Protein AF-A0A538JNE2-F1 (afdb_monomer)

pLDDT: mean 84.55, std 14.41, range [39.91, 97.81]

Structure (mmCIF, N/CA/C/O backbone):
data_AF-A0A538JNE2-F1
#
_entry.id   AF-A0A538JNE2-F1
#
loop_
_atom_site.group_PDB
_atom_site.id
_atom_site.type_symbol
_atom_site.label_atom_id
_atom_site.label_alt_id
_atom_site.label_comp_id
_atom_site.label_asym_id
_atom_site.label_entity_id
_atom_site.label_seq_id
_atom_site.pdbx_PDB_ins_code
_atom_site.Cartn_x
_atom_site.Cartn_y
_atom_site.Cartn_z
_atom_site.occupancy
_atom_site.B_iso_or_equiv
_atom_site.auth_seq_id
_atom_site.auth_comp_id
_atom_site.auth_asym_id
_atom_site.auth_atom_id
_atom_site.pdbx_PDB_model_num
ATOM 1 N N . MET A 1 1 ? 8.323 3.736 17.956 1.00 85.12 1 MET A N 1
ATOM 2 C CA . MET A 1 1 ? 8.508 5.057 17.308 1.00 85.12 1 MET A CA 1
ATOM 3 C C . MET A 1 1 ? 9.921 5.293 16.767 1.00 85.12 1 MET A C 1
ATOM 5 O O . MET A 1 1 ? 10.034 5.489 15.568 1.00 85.12 1 MET A O 1
ATOM 9 N N . ARG A 1 2 ? 10.999 5.235 17.573 1.00 92.06 2 ARG A N 1
ATOM 10 C CA . ARG A 1 2 ? 12.376 5.551 17.105 1.00 92.06 2 ARG A CA 1
ATOM 11 C C . ARG A 1 2 ? 12.834 4.727 15.890 1.00 92.06 2 ARG A C 1
ATOM 13 O O . ARG A 1 2 ? 13.371 5.294 14.950 1.00 92.06 2 ARG A O 1
ATOM 20 N N . TRP A 1 3 ? 12.561 3.421 15.880 1.00 93.81 3 TRP A N 1
ATOM 21 C CA . TRP A 1 3 ? 12.872 2.546 14.740 1.00 93.81 3 TRP A CA 1
ATOM 22 C C . TRP 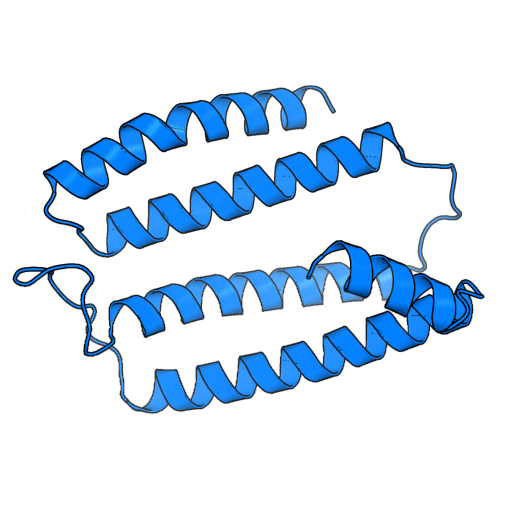A 1 3 ? 12.093 2.893 13.472 1.00 93.81 3 TRP A C 1
ATOM 24 O O . TRP A 1 3 ? 12.665 2.889 12.392 1.00 93.81 3 TRP A O 1
ATOM 34 N N . LEU A 1 4 ? 10.809 3.238 13.608 1.00 93.19 4 LEU A N 1
ATOM 35 C CA . LEU A 1 4 ? 9.969 3.648 12.484 1.00 93.19 4 LEU A CA 1
ATOM 36 C C . LEU A 1 4 ? 10.473 4.967 11.887 1.00 93.19 4 LEU A C 1
ATOM 38 O O . LEU A 1 4 ? 10.614 5.068 10.679 1.00 93.19 4 LEU A O 1
ATOM 42 N N . ALA A 1 5 ? 10.831 5.935 12.737 1.00 94.25 5 ALA A N 1
ATOM 43 C CA . ALA A 1 5 ? 11.393 7.216 12.311 1.00 94.25 5 ALA A CA 1
ATOM 44 C C . ALA A 1 5 ? 12.703 7.038 11.536 1.00 94.25 5 ALA A C 1
ATOM 46 O O . ALA A 1 5 ? 12.853 7.565 10.435 1.00 94.25 5 ALA A O 1
ATOM 47 N N . TRP A 1 6 ? 13.627 6.247 12.089 1.00 97.19 6 TRP A N 1
ATOM 48 C CA . TRP A 1 6 ? 14.882 5.920 11.419 1.00 97.19 6 TRP A CA 1
ATOM 49 C C . TRP A 1 6 ? 14.659 5.157 10.115 1.00 97.19 6 TRP A C 1
ATOM 51 O O . TRP A 1 6 ? 15.282 5.491 9.113 1.00 97.19 6 TRP A O 1
ATOM 61 N N . GLY A 1 7 ? 13.743 4.187 10.102 1.00 96.00 7 GLY A N 1
ATOM 62 C CA . GLY A 1 7 ? 13.378 3.443 8.899 1.00 96.00 7 GLY A CA 1
ATOM 63 C C . GLY A 1 7 ? 12.835 4.350 7.794 1.00 96.00 7 GLY A C 1
ATOM 64 O O . GLY A 1 7 ? 13.312 4.278 6.665 1.00 96.00 7 GLY A O 1
ATOM 65 N N . THR A 1 8 ? 11.904 5.252 8.119 1.00 96.62 8 THR A N 1
ATOM 66 C CA . THR A 1 8 ? 11.356 6.230 7.165 1.00 96.62 8 THR A CA 1
ATOM 67 C C . THR A 1 8 ? 12.440 7.174 6.646 1.00 96.62 8 THR A C 1
ATOM 69 O O . THR A 1 8 ? 12.506 7.420 5.442 1.00 96.62 8 THR A O 1
ATOM 72 N N . PHE A 1 9 ? 13.325 7.666 7.519 1.00 97.12 9 PHE A N 1
ATOM 73 C CA . PHE A 1 9 ? 14.427 8.551 7.132 1.00 97.12 9 PHE A CA 1
ATOM 74 C C . PHE A 1 9 ? 15.410 7.858 6.181 1.00 97.12 9 PHE A C 1
ATOM 76 O O . PHE A 1 9 ? 15.660 8.347 5.080 1.00 97.12 9 PHE A O 1
ATOM 83 N N . VAL A 1 10 ? 15.921 6.688 6.573 1.00 97.75 10 VAL A N 1
ATOM 84 C CA . VAL A 1 10 ? 16.869 5.908 5.763 1.00 97.75 10 VAL A CA 1
ATOM 85 C C . VAL A 1 10 ? 16.228 5.473 4.448 1.00 97.75 10 VAL A C 1
ATOM 87 O O . VAL A 1 10 ? 16.852 5.595 3.397 1.00 97.75 10 VAL A O 1
ATOM 90 N N . GLY A 1 11 ? 14.976 5.016 4.478 1.00 96.94 11 GLY A N 1
ATOM 91 C CA . GLY A 1 11 ? 14.243 4.626 3.278 1.00 96.94 11 GLY A CA 1
ATOM 92 C C . GLY A 1 11 ? 14.047 5.790 2.306 1.00 96.94 11 GLY A C 1
ATOM 93 O O . GLY A 1 11 ? 14.265 5.620 1.110 1.00 96.94 11 GLY A O 1
ATOM 94 N N . THR A 1 12 ? 13.719 6.984 2.811 1.00 97.25 12 THR A N 1
ATOM 95 C CA . THR A 1 12 ? 13.641 8.208 1.995 1.00 97.25 12 THR A CA 1
ATOM 96 C C . THR A 1 12 ? 14.991 8.546 1.370 1.00 97.25 12 THR A C 1
ATOM 98 O O . THR A 1 12 ? 15.062 8.811 0.174 1.00 97.25 12 THR A O 1
ATOM 101 N N . LEU A 1 13 ? 16.081 8.486 2.141 1.00 97.50 13 LEU A N 1
ATOM 102 C CA . LEU A 1 13 ? 17.422 8.717 1.601 1.00 97.50 13 LEU A CA 1
ATOM 103 C C . LEU A 1 13 ? 17.803 7.691 0.529 1.00 97.50 13 LEU A C 1
ATOM 105 O O . LEU A 1 13 ? 18.430 8.056 -0.460 1.00 97.50 13 LEU A O 1
ATOM 109 N N . ALA A 1 14 ? 17.397 6.430 0.692 1.00 97.00 14 ALA A N 1
ATOM 110 C CA . ALA A 1 14 ? 17.645 5.366 -0.275 1.00 97.00 14 ALA A CA 1
ATOM 111 C C . ALA A 1 14 ? 16.839 5.522 -1.580 1.00 97.00 14 ALA A C 1
ATOM 113 O O . ALA A 1 14 ? 17.224 4.946 -2.599 1.00 97.00 14 ALA A O 1
ATOM 114 N N . GLN A 1 15 ? 15.759 6.314 -1.592 1.00 97.81 15 GLN A N 1
ATOM 115 C CA . GLN A 1 15 ? 14.980 6.568 -2.808 1.00 97.81 15 GLN A CA 1
ATOM 116 C C . GLN A 1 15 ? 15.816 7.269 -3.878 1.00 97.81 15 GLN A C 1
ATOM 118 O O . GLN A 1 15 ? 15.860 6.795 -5.008 1.00 97.81 15 GLN A O 1
ATOM 123 N N . ALA A 1 16 ? 16.519 8.350 -3.533 1.00 95.50 16 ALA A N 1
ATOM 124 C CA . ALA A 1 16 ? 17.296 9.134 -4.495 1.00 95.50 16 ALA A CA 1
ATOM 125 C C . ALA A 1 16 ? 18.321 8.299 -5.300 1.00 95.50 16 ALA A C 1
ATOM 127 O O . ALA A 1 16 ? 18.256 8.324 -6.533 1.00 95.50 16 ALA A O 1
ATOM 128 N N . PRO A 1 17 ? 19.222 7.510 -4.674 1.00 96.94 17 PRO A N 1
ATOM 129 C CA . PRO A 1 17 ? 20.153 6.673 -5.421 1.00 96.94 17 PRO A CA 1
ATOM 130 C C . PRO A 1 17 ? 19.436 5.558 -6.188 1.00 96.94 17 PRO A C 1
ATOM 132 O O . PRO A 1 17 ? 19.805 5.286 -7.325 1.00 96.94 17 PRO A O 1
ATOM 135 N N . LEU A 1 18 ? 18.386 4.943 -5.631 1.00 96.56 18 LEU A N 1
ATOM 136 C CA . LEU A 1 18 ? 17.634 3.900 -6.335 1.00 96.56 18 LEU A CA 1
ATOM 137 C C . LEU A 1 18 ? 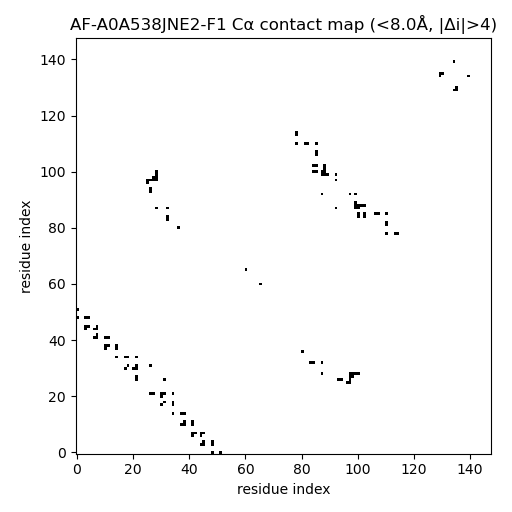16.938 4.445 -7.593 1.00 96.56 18 LEU A C 1
ATOM 139 O O . LEU A 1 18 ? 16.941 3.789 -8.635 1.00 96.56 18 LEU A O 1
ATOM 143 N N . GLY A 1 19 ? 16.397 5.662 -7.527 1.00 95.44 19 GLY A N 1
ATOM 144 C CA . GLY A 1 19 ? 15.818 6.356 -8.677 1.00 95.44 19 GLY A CA 1
ATOM 145 C C . GLY A 1 19 ? 16.874 6.678 -9.736 1.00 95.44 19 GLY A C 1
ATOM 146 O O . GLY A 1 19 ? 16.679 6.372 -10.911 1.00 95.44 19 GLY A O 1
ATOM 147 N N . ALA A 1 20 ? 18.034 7.198 -9.324 1.00 95.00 20 ALA A N 1
ATOM 148 C CA . ALA A 1 20 ? 19.151 7.470 -10.233 1.00 95.00 20 ALA A CA 1
ATOM 149 C C . ALA A 1 20 ? 19.659 6.196 -10.935 1.00 95.00 20 ALA A C 1
ATOM 151 O O . ALA A 1 20 ? 19.842 6.188 -12.152 1.00 95.00 20 ALA A O 1
ATOM 152 N N . ILE A 1 21 ? 19.816 5.097 -10.188 1.00 96.00 21 ILE A N 1
ATOM 153 C CA . ILE A 1 21 ? 20.170 3.777 -10.730 1.00 96.00 21 ILE A CA 1
ATOM 154 C C . ILE A 1 21 ? 19.100 3.319 -11.732 1.00 96.00 21 ILE A C 1
ATOM 156 O O . ILE A 1 21 ? 19.433 2.860 -12.819 1.00 96.00 21 ILE A O 1
ATOM 160 N N . THR A 1 22 ? 17.815 3.497 -11.422 1.00 93.38 22 THR A N 1
ATOM 161 C CA . THR A 1 22 ? 16.716 3.129 -12.331 1.00 93.38 22 THR A CA 1
ATOM 162 C C . THR A 1 22 ? 16.824 3.837 -13.686 1.00 93.38 22 THR A C 1
ATOM 164 O O . THR A 1 22 ? 16.629 3.203 -14.723 1.00 93.38 22 THR A O 1
ATOM 167 N N . VAL A 1 23 ? 17.186 5.124 -13.694 1.00 92.75 23 VAL A N 1
ATOM 168 C CA . VAL A 1 23 ? 17.419 5.891 -14.929 1.00 92.75 23 VAL A CA 1
ATOM 169 C C . VAL A 1 23 ? 18.661 5.389 -15.668 1.00 92.75 23 VAL A C 1
ATOM 171 O O . VAL A 1 23 ? 18.595 5.156 -16.873 1.00 92.75 23 VAL A O 1
ATOM 174 N N . TYR A 1 24 ? 19.771 5.175 -14.953 1.00 93.75 24 TYR A N 1
ATOM 175 C CA . TYR A 1 24 ? 21.026 4.691 -15.540 1.00 93.75 24 TYR A CA 1
ATOM 176 C C . TYR A 1 24 ? 20.863 3.331 -16.236 1.00 93.75 24 TYR A C 1
ATOM 178 O O . TYR A 1 24 ? 21.427 3.101 -17.299 1.00 93.75 24 TYR A O 1
ATOM 186 N N . TYR A 1 25 ? 20.034 2.447 -15.677 1.00 91.31 25 TYR A N 1
ATOM 187 C CA . TYR A 1 25 ? 19.721 1.133 -16.244 1.00 91.31 25 TYR A CA 1
ATOM 188 C C . TYR A 1 25 ? 18.492 1.148 -17.167 1.00 91.31 25 TYR A C 1
ATOM 190 O O . TYR A 1 25 ? 17.748 0.165 -17.222 1.00 91.31 25 TYR A O 1
ATOM 198 N N . HIS A 1 26 ? 18.272 2.254 -17.883 1.00 88.06 26 HIS A N 1
ATOM 199 C CA . HIS A 1 26 ? 17.246 2.386 -18.924 1.00 88.06 26 HIS A CA 1
ATOM 200 C C . HIS A 1 26 ? 15.848 1.938 -18.471 1.00 88.06 26 HIS A C 1
ATOM 202 O O . HIS A 1 26 ? 15.143 1.226 -19.187 1.00 88.06 26 HIS A O 1
ATOM 208 N N . LEU A 1 27 ? 15.452 2.342 -17.259 1.00 86.75 27 LEU A N 1
ATOM 209 C CA . LEU A 1 27 ? 14.142 2.035 -16.682 1.00 86.75 27 LEU A CA 1
ATOM 210 C C . LEU A 1 27 ? 13.862 0.527 -16.587 1.00 86.75 27 LEU A C 1
ATOM 212 O O . LEU A 1 27 ? 12.732 0.090 -16.807 1.00 86.75 27 LEU A O 1
ATOM 216 N N . ASN A 1 28 ? 14.877 -0.278 -16.242 1.00 87.69 28 ASN A N 1
ATOM 217 C CA . ASN A 1 28 ? 14.700 -1.707 -15.977 1.00 87.69 28 ASN A CA 1
ATOM 218 C C . ASN A 1 28 ? 13.461 -1.934 -15.077 1.00 87.69 28 ASN A C 1
ATOM 220 O O . ASN A 1 28 ? 13.431 -1.410 -13.957 1.00 87.69 28 ASN A O 1
ATOM 224 N N . PRO A 1 29 ? 12.457 -2.721 -15.515 1.00 86.75 29 PRO A N 1
ATOM 225 C CA . PRO A 1 29 ? 11.184 -2.860 -14.807 1.00 86.75 29 PRO A CA 1
ATOM 226 C C . PRO A 1 29 ? 11.322 -3.276 -13.349 1.00 86.75 29 PRO A C 1
ATOM 228 O O . PRO A 1 29 ? 10.571 -2.807 -12.502 1.00 86.75 29 PRO A O 1
ATOM 231 N N . TRP A 1 30 ? 12.300 -4.122 -13.028 1.00 90.50 30 TRP A N 1
ATOM 232 C CA . TRP A 1 30 ? 12.524 -4.571 -11.655 1.00 90.50 30 TRP A CA 1
ATOM 233 C C . TRP A 1 30 ? 13.030 -3.439 -10.754 1.00 90.50 30 TRP A C 1
ATOM 235 O O . TRP A 1 30 ? 12.667 -3.369 -9.579 1.00 90.50 30 TRP A O 1
ATOM 245 N N . LEU A 1 31 ? 13.815 -2.512 -11.308 1.00 92.88 31 LEU A N 1
ATOM 246 C CA . LEU A 1 31 ? 14.260 -1.317 -10.594 1.00 92.88 31 LEU A CA 1
ATOM 247 C C . LEU A 1 31 ? 13.114 -0.321 -10.420 1.00 92.88 31 LEU A C 1
ATOM 249 O O . LEU A 1 31 ? 12.906 0.161 -9.314 1.00 92.88 31 LEU A O 1
ATOM 253 N N . VAL A 1 32 ? 12.300 -0.108 -11.455 1.00 92.81 32 VAL A N 1
ATOM 254 C CA . VAL A 1 32 ? 11.106 0.750 -11.364 1.00 92.81 32 VAL A CA 1
ATOM 255 C C . VAL A 1 32 ? 10.128 0.220 -10.308 1.00 92.81 32 VAL A C 1
ATOM 257 O O . VAL A 1 32 ? 9.679 0.974 -9.444 1.00 92.81 32 VAL A O 1
ATOM 260 N N . ILE A 1 33 ? 9.835 -1.086 -10.334 1.00 93.06 33 ILE A N 1
ATOM 261 C CA . ILE A 1 33 ? 8.947 -1.736 -9.363 1.00 93.06 33 ILE A CA 1
ATOM 262 C C . ILE A 1 33 ? 9.535 -1.643 -7.955 1.00 93.06 33 ILE A C 1
ATOM 264 O O . ILE A 1 33 ? 8.821 -1.262 -7.031 1.00 93.06 33 ILE A O 1
ATOM 268 N N . SER A 1 34 ? 10.820 -1.954 -7.766 1.00 95.06 34 SER A N 1
ATOM 269 C CA . SER A 1 34 ? 11.439 -1.884 -6.435 1.00 95.06 34 SER A CA 1
ATOM 270 C C . SER A 1 34 ? 11.487 -0.455 -5.892 1.00 95.06 34 SER A C 1
ATOM 272 O O . SER A 1 34 ? 11.191 -0.250 -4.715 1.00 95.06 34 SER A O 1
ATOM 274 N N . HIS A 1 35 ? 11.772 0.531 -6.747 1.00 95.50 35 HIS A N 1
ATOM 275 C CA . HIS A 1 35 ? 11.749 1.945 -6.394 1.00 95.50 35 HIS A CA 1
ATOM 276 C C . HIS A 1 35 ? 10.367 2.362 -5.887 1.00 95.50 35 HIS A C 1
ATOM 278 O O . HIS A 1 35 ? 10.268 2.834 -4.754 1.00 95.50 35 HIS A O 1
ATOM 284 N N . LEU A 1 36 ? 9.315 2.073 -6.662 1.00 95.00 36 LEU A N 1
ATOM 285 C CA . LEU A 1 36 ? 7.923 2.362 -6.311 1.00 95.00 36 LEU A CA 1
ATOM 286 C C . LEU A 1 36 ? 7.468 1.641 -5.034 1.00 95.00 36 LEU A C 1
ATOM 288 O O . LEU A 1 36 ? 6.844 2.250 -4.164 1.00 95.00 36 LEU A O 1
ATOM 292 N N . LEU A 1 37 ? 7.768 0.345 -4.899 1.00 96.25 37 LEU A N 1
ATOM 293 C CA . LEU A 1 37 ? 7.393 -0.428 -3.712 1.00 96.25 37 LEU A CA 1
ATOM 294 C C . LEU A 1 37 ? 8.075 0.122 -2.458 1.00 96.25 37 LEU A C 1
ATOM 296 O O . LEU A 1 37 ? 7.427 0.254 -1.419 1.00 96.25 37 LEU A O 1
ATOM 300 N N . LEU A 1 38 ? 9.352 0.499 -2.558 1.00 97.00 38 LEU A N 1
ATOM 301 C CA . LEU A 1 38 ? 10.048 1.160 -1.462 1.00 97.00 38 LEU A CA 1
ATOM 302 C C . LEU A 1 38 ? 9.402 2.516 -1.137 1.00 97.00 38 LEU A C 1
ATOM 304 O O . LEU A 1 38 ? 9.220 2.807 0.045 1.00 97.00 38 LEU A O 1
ATOM 308 N N . SER A 1 39 ? 8.985 3.309 -2.134 1.00 96.94 39 SER A N 1
ATOM 309 C CA . SER A 1 39 ? 8.276 4.576 -1.891 1.00 96.94 39 SER A CA 1
ATOM 310 C C . SER A 1 39 ? 6.991 4.350 -1.093 1.00 96.94 39 SER A C 1
ATOM 312 O O . SER A 1 39 ? 6.732 5.068 -0.131 1.00 96.94 39 SER A O 1
ATOM 314 N N . LEU A 1 40 ? 6.204 3.331 -1.450 1.00 96.75 40 LEU A N 1
ATOM 315 C CA . LEU A 1 40 ? 4.951 3.003 -0.764 1.00 96.75 40 LEU A CA 1
ATOM 316 C C . LEU A 1 40 ? 5.180 2.524 0.672 1.00 96.75 40 LEU A C 1
ATOM 318 O O . LEU A 1 40 ? 4.431 2.910 1.570 1.00 96.75 40 LEU A O 1
ATOM 322 N N . VAL A 1 41 ? 6.225 1.727 0.912 1.00 96.12 41 VAL A N 1
ATOM 323 C CA . VAL A 1 41 ? 6.605 1.302 2.268 1.00 96.12 41 VAL A CA 1
ATOM 324 C C . VAL A 1 41 ? 7.020 2.503 3.114 1.00 96.12 41 VAL A C 1
ATOM 326 O O . VAL A 1 41 ? 6.551 2.643 4.243 1.00 96.12 41 VAL A O 1
ATOM 329 N N . VAL A 1 42 ? 7.859 3.389 2.573 1.00 97.25 42 VAL A N 1
ATOM 330 C CA . VAL A 1 42 ? 8.318 4.601 3.268 1.00 97.25 42 VAL A CA 1
ATOM 331 C C . VAL A 1 42 ? 7.149 5.545 3.552 1.00 97.25 42 VAL A C 1
ATOM 333 O O . VAL A 1 42 ? 7.025 6.040 4.672 1.00 97.25 42 VAL A O 1
ATOM 336 N N . LEU A 1 43 ? 6.252 5.739 2.583 1.00 96.50 43 LEU A N 1
ATOM 337 C CA . LEU A 1 43 ? 5.030 6.522 2.755 1.00 96.50 43 LEU A CA 1
ATOM 338 C C . LEU A 1 43 ? 4.141 5.924 3.850 1.00 96.50 43 LEU A C 1
ATOM 340 O O . LEU A 1 43 ? 3.730 6.639 4.761 1.00 96.50 43 LEU A O 1
ATOM 344 N N . GLY A 1 44 ? 3.887 4.613 3.805 1.00 94.62 44 GLY A N 1
ATOM 345 C CA . GLY A 1 44 ? 3.101 3.909 4.818 1.00 94.62 44 GLY A CA 1
ATOM 346 C C . GLY A 1 44 ? 3.717 4.020 6.213 1.00 94.62 44 GLY A C 1
ATOM 347 O O . GLY A 1 44 ? 3.014 4.319 7.176 1.00 94.62 44 GLY A O 1
ATOM 348 N N . ALA A 1 45 ? 5.038 3.868 6.326 1.00 95.56 45 ALA A N 1
ATOM 349 C CA . ALA A 1 45 ? 5.769 4.063 7.575 1.00 95.56 45 ALA A CA 1
ATOM 350 C C . ALA A 1 45 ? 5.671 5.511 8.087 1.00 95.56 45 ALA A C 1
ATOM 352 O O . ALA A 1 45 ? 5.503 5.728 9.287 1.00 95.56 45 ALA A O 1
ATOM 353 N N . GLY A 1 46 ? 5.725 6.500 7.191 1.00 94.94 46 GLY A N 1
ATOM 354 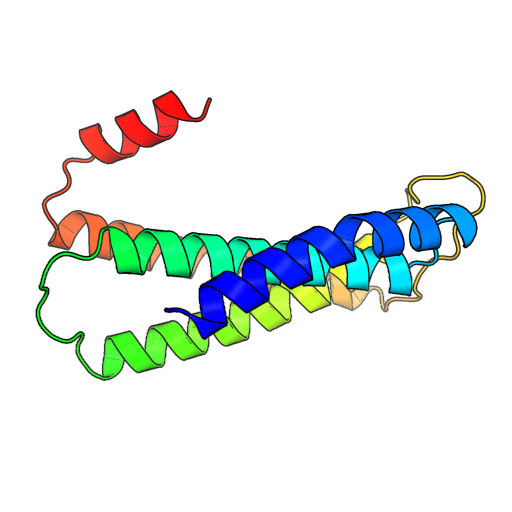C CA . GLY A 1 46 ? 5.505 7.911 7.509 1.00 94.94 46 GLY A CA 1
ATOM 355 C C . GLY A 1 46 ? 4.091 8.186 8.025 1.00 94.94 46 GLY A C 1
ATOM 356 O O . GLY A 1 46 ? 3.935 8.813 9.072 1.00 94.94 46 GLY A O 1
ATOM 357 N N . VAL A 1 47 ? 3.065 7.656 7.355 1.00 93.31 47 VAL A N 1
ATOM 358 C CA . VAL A 1 47 ? 1.663 7.763 7.794 1.00 93.31 47 VAL A CA 1
ATOM 359 C C . VAL A 1 47 ? 1.470 7.115 9.164 1.00 93.31 47 VAL A C 1
ATOM 361 O O . VAL A 1 47 ? 0.861 7.727 10.039 1.00 93.31 47 VAL A O 1
ATOM 364 N N . LEU A 1 48 ? 2.031 5.921 9.386 1.00 92.38 48 LEU A N 1
ATOM 365 C CA . LEU A 1 48 ? 1.991 5.257 10.690 1.00 92.38 48 LEU A CA 1
ATOM 366 C C . LEU A 1 48 ? 2.664 6.112 11.767 1.00 92.38 48 LEU A C 1
ATOM 368 O O . LEU A 1 48 ? 2.090 6.311 12.834 1.00 92.38 48 LEU A O 1
ATOM 372 N N . LEU A 1 49 ? 3.836 6.679 11.479 1.00 92.25 49 LEU A N 1
ATOM 373 C CA . LEU A 1 49 ? 4.551 7.541 12.415 1.00 92.25 49 LEU A CA 1
ATOM 374 C C . LEU A 1 49 ? 3.728 8.771 12.802 1.00 92.25 49 LEU A C 1
ATOM 376 O O . LEU A 1 49 ? 3.603 9.067 13.987 1.00 92.25 49 LEU A O 1
ATOM 380 N N . VAL A 1 50 ? 3.137 9.456 11.823 1.00 91.44 50 VAL A N 1
ATOM 381 C CA . VAL A 1 50 ? 2.254 10.604 12.065 1.00 91.44 50 VAL A CA 1
ATOM 382 C C . VAL A 1 50 ? 1.028 10.170 12.871 1.00 91.44 50 VAL A C 1
ATOM 384 O O . VAL A 1 50 ? 0.678 10.824 13.851 1.00 91.44 50 VAL A O 1
ATOM 387 N N . SER A 1 51 ? 0.411 9.039 12.520 1.00 87.62 51 SER A N 1
ATOM 388 C CA . SER A 1 51 ? -0.771 8.531 13.223 1.00 87.62 51 SER A CA 1
ATOM 389 C C . SER A 1 51 ? -0.497 8.216 14.693 1.00 87.62 51 SER A C 1
ATOM 391 O O . SER A 1 51 ? -1.338 8.507 15.534 1.00 87.62 51 SER A O 1
ATOM 393 N N . GLU A 1 52 ? 0.691 7.697 15.004 1.00 88.81 52 GLU A N 1
ATOM 394 C CA . GLU A 1 52 ? 1.141 7.384 16.361 1.00 88.81 52 GLU A CA 1
ATOM 395 C C . GLU A 1 52 ? 1.454 8.656 17.164 1.00 88.81 52 GLU A C 1
ATOM 397 O O . GLU A 1 52 ? 1.165 8.725 18.356 1.00 88.81 52 GLU A O 1
ATOM 402 N N . VAL A 1 53 ? 2.004 9.693 16.521 1.00 90.00 53 VAL A N 1
ATOM 403 C CA . VAL A 1 53 ? 2.274 10.995 17.162 1.00 90.00 53 VAL A CA 1
ATOM 404 C C . VAL A 1 53 ? 0.979 11.727 17.520 1.00 90.00 53 VAL A C 1
ATOM 406 O O . VAL A 1 53 ? 0.888 12.326 18.589 1.00 90.00 53 VAL A O 1
ATOM 409 N N . PHE A 1 54 ? -0.029 11.669 16.648 1.00 87.88 54 PHE A N 1
ATOM 410 C CA . PHE A 1 54 ? -1.331 12.309 16.866 1.00 87.88 54 PHE A CA 1
ATOM 411 C C . PHE A 1 54 ? -2.386 11.361 17.456 1.00 87.88 54 PHE A C 1
ATOM 413 O O . PHE A 1 54 ? -3.567 11.722 17.531 1.00 87.88 54 PHE A O 1
ATOM 420 N N . ALA A 1 55 ? -1.987 10.156 17.873 1.00 84.31 55 ALA A N 1
ATOM 421 C CA . ALA A 1 55 ? -2.899 9.166 18.421 1.00 84.31 55 ALA A CA 1
ATOM 422 C C . ALA A 1 55 ? -3.554 9.700 19.697 1.00 84.31 55 ALA A C 1
ATOM 424 O O . ALA A 1 55 ? -2.894 10.141 20.638 1.00 84.31 55 ALA A O 1
ATOM 425 N N . ARG A 1 56 ? -4.884 9.624 19.747 1.00 82.19 56 ARG A N 1
ATOM 426 C CA . ARG A 1 56 ? -5.640 9.828 20.984 1.00 82.19 56 ARG A CA 1
ATOM 427 C C . ARG A 1 56 ? -5.872 8.470 21.641 1.00 82.19 56 ARG A C 1
ATOM 429 O O . ARG A 1 56 ? -6.052 7.495 20.912 1.00 82.19 56 ARG A O 1
ATOM 436 N N . PRO A 1 57 ? -5.921 8.384 22.981 1.00 77.69 57 PRO A N 1
ATOM 437 C CA . PRO A 1 57 ? -6.300 7.150 23.652 1.00 77.69 57 PRO A CA 1
ATOM 438 C C . PRO A 1 57 ? -7.673 6.693 23.152 1.00 77.69 57 PRO A C 1
ATOM 440 O O . PRO A 1 57 ? -8.681 7.366 23.364 1.00 77.69 57 PRO A O 1
ATOM 443 N N . THR A 1 58 ? -7.706 5.563 22.454 1.00 75.50 58 THR A N 1
ATOM 444 C CA . THR A 1 58 ? -8.941 4.917 22.006 1.00 75.50 58 THR A CA 1
ATOM 445 C C . THR A 1 58 ? -9.027 3.519 22.602 1.00 75.50 58 THR A C 1
ATOM 447 O O . THR A 1 58 ? -7.985 2.886 22.795 1.00 75.50 58 THR A O 1
ATOM 450 N N . PRO A 1 59 ? -10.241 3.003 22.859 1.00 79.56 59 PRO A N 1
ATOM 451 C CA . PRO A 1 59 ? -10.420 1.614 23.254 1.00 79.56 59 PRO A CA 1
ATOM 452 C C . PRO A 1 59 ? -9.723 0.675 22.269 1.00 79.56 59 PRO A C 1
ATOM 454 O O . PRO A 1 59 ? -9.693 0.939 21.062 1.00 79.56 59 PRO A O 1
ATOM 457 N N . ALA A 1 60 ? -9.178 -0.429 22.781 1.00 81.25 60 ALA A N 1
ATOM 458 C CA . ALA A 1 60 ? -8.597 -1.453 21.929 1.00 81.25 60 ALA A CA 1
ATOM 459 C C . ALA A 1 60 ? -9.642 -1.935 20.911 1.00 81.25 60 ALA A C 1
ATOM 461 O O . ALA A 1 60 ? -10.787 -2.225 21.264 1.00 81.25 60 ALA A O 1
ATOM 462 N N . ALA A 1 61 ? -9.243 -2.011 19.640 1.00 81.75 61 ALA A N 1
ATOM 463 C CA . ALA A 1 61 ? -10.122 -2.511 18.596 1.00 81.75 61 ALA A CA 1
ATOM 464 C C . ALA A 1 61 ? -10.499 -3.978 18.882 1.00 81.75 61 ALA A C 1
ATOM 466 O O . ALA A 1 61 ? -9.631 -4.755 19.299 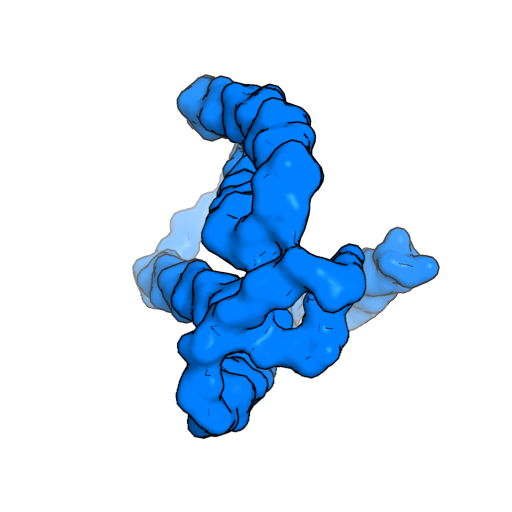1.00 81.75 61 ALA A O 1
ATOM 467 N N . PRO A 1 62 ? -11.753 -4.393 18.621 1.00 87.94 62 PRO A N 1
ATOM 468 C CA . PRO A 1 62 ? -12.144 -5.793 18.721 1.00 87.94 62 PRO A CA 1
ATOM 469 C C . PRO A 1 62 ? -11.224 -6.688 17.884 1.00 87.94 62 PRO A C 1
ATOM 471 O O . PRO A 1 62 ? -10.795 -6.296 16.795 1.00 87.94 62 PRO A O 1
ATOM 474 N N . ALA A 1 63 ? -10.963 -7.915 18.349 1.00 88.50 63 ALA A N 1
ATOM 475 C CA . ALA A 1 63 ? -10.066 -8.853 17.667 1.00 88.50 63 ALA A CA 1
ATOM 476 C C . ALA A 1 63 ? -10.441 -9.056 16.189 1.00 88.50 63 ALA A C 1
ATOM 478 O O . ALA A 1 63 ? -9.563 -9.087 15.332 1.00 88.50 63 ALA A O 1
ATOM 479 N N . LEU A 1 64 ? -11.741 -9.105 15.882 1.00 87.25 64 LEU A N 1
ATOM 480 C CA . LEU A 1 64 ? -12.249 -9.203 14.515 1.00 87.25 64 LEU A CA 1
ATOM 481 C C . LEU A 1 64 ? -11.788 -8.038 13.625 1.00 87.25 64 LEU A C 1
ATOM 483 O O . LEU A 1 64 ? -11.357 -8.265 12.500 1.00 87.25 64 LEU A O 1
ATOM 487 N N . VAL A 1 65 ? -11.834 -6.802 14.130 1.00 86.81 65 VAL A N 1
ATOM 488 C CA . VAL A 1 65 ? -11.406 -5.608 13.383 1.00 86.81 65 VAL A CA 1
ATOM 489 C C . VAL A 1 65 ? -9.898 -5.642 13.146 1.00 86.81 65 VAL A C 1
ATOM 491 O O . VAL A 1 65 ? -9.444 -5.324 12.050 1.00 86.81 65 VAL A O 1
ATOM 494 N N . ARG A 1 66 ? -9.123 -6.081 14.144 1.00 86.81 66 ARG A N 1
ATOM 495 C CA . ARG A 1 66 ? -7.667 -6.229 14.027 1.00 86.81 66 ARG A CA 1
ATOM 496 C C . ARG A 1 66 ? -7.269 -7.313 13.020 1.00 86.81 66 ARG A C 1
ATOM 498 O O . ARG A 1 66 ? -6.373 -7.095 12.215 1.00 86.81 66 ARG A O 1
ATOM 505 N N . TRP A 1 67 ? -7.909 -8.479 13.046 1.00 91.00 67 TRP A N 1
ATOM 506 C CA . TRP A 1 67 ? -7.629 -9.531 12.063 1.00 91.00 67 TRP A CA 1
ATOM 507 C C . TRP A 1 67 ? -8.098 -9.131 10.666 1.00 91.00 67 TRP A C 1
ATOM 509 O O . TRP A 1 67 ? -7.358 -9.309 9.702 1.00 91.00 67 TRP A O 1
ATOM 519 N N . GLY A 1 68 ? -9.277 -8.515 10.564 1.00 90.75 68 GLY A N 1
ATOM 520 C CA . GLY A 1 68 ? -9.793 -7.980 9.309 1.00 90.75 68 GLY A CA 1
ATOM 521 C C . GLY A 1 68 ? -8.859 -6.941 8.687 1.00 90.75 68 GLY A C 1
ATOM 522 O O . GLY A 1 68 ? -8.606 -7.002 7.486 1.00 90.75 68 GLY A O 1
ATOM 523 N N . SER A 1 69 ? -8.283 -6.033 9.485 1.00 88.56 69 SER A N 1
ATOM 524 C CA . SER A 1 69 ? -7.331 -5.039 8.977 1.00 88.56 69 SER A CA 1
ATOM 525 C C . SER A 1 69 ? -6.014 -5.663 8.511 1.00 88.56 69 SER A C 1
ATOM 527 O O . SER A 1 69 ? -5.484 -5.240 7.486 1.00 88.56 69 SER A O 1
ATOM 529 N N . LEU A 1 70 ? -5.514 -6.699 9.192 1.00 92.38 70 LEU A N 1
ATOM 530 C CA . LEU A 1 70 ? -4.327 -7.443 8.751 1.00 92.38 70 LEU A CA 1
ATOM 531 C C . LEU A 1 70 ? -4.571 -8.179 7.430 1.00 92.38 70 LEU A C 1
ATOM 533 O O . LEU A 1 70 ? -3.725 -8.131 6.538 1.00 92.38 70 LEU A O 1
ATOM 537 N N . VAL A 1 71 ? -5.734 -8.816 7.277 1.00 94.06 71 VAL A N 1
ATOM 538 C CA . VAL A 1 71 ? -6.122 -9.479 6.022 1.00 94.06 71 VAL A CA 1
ATOM 539 C C . VAL A 1 71 ? -6.268 -8.457 4.895 1.00 94.06 71 VAL A C 1
ATOM 541 O O . VAL A 1 71 ? -5.753 -8.678 3.800 1.00 94.06 71 VAL A O 1
ATOM 544 N N . ALA A 1 72 ? -6.913 -7.317 5.158 1.00 92.81 72 ALA A N 1
ATOM 545 C CA . ALA A 1 72 ? -7.056 -6.246 4.177 1.00 92.81 72 ALA A CA 1
ATOM 546 C C . ALA A 1 72 ? -5.698 -5.660 3.761 1.00 92.81 72 ALA A C 1
ATOM 548 O O . ALA A 1 72 ? -5.473 -5.428 2.575 1.00 92.81 72 ALA A O 1
ATOM 549 N N . LEU A 1 73 ? -4.775 -5.474 4.709 1.00 93.69 73 LEU A N 1
ATOM 550 C CA . LEU A 1 73 ? -3.412 -5.027 4.425 1.00 93.69 73 LEU A CA 1
ATOM 551 C C . LEU A 1 73 ? -2.658 -6.044 3.561 1.00 93.69 73 LEU A C 1
ATOM 553 O O . LEU A 1 73 ? -2.040 -5.660 2.572 1.00 93.69 73 LEU A O 1
ATOM 557 N N . ALA A 1 74 ? -2.741 -7.334 3.891 1.00 96.00 74 ALA A N 1
ATOM 558 C CA . ALA A 1 74 ? -2.111 -8.386 3.098 1.00 96.00 74 ALA A CA 1
ATOM 559 C C . ALA A 1 74 ? -2.669 -8.422 1.665 1.00 96.00 74 ALA A C 1
ATOM 561 O O . ALA A 1 74 ? -1.901 -8.471 0.703 1.00 96.00 74 ALA A O 1
ATOM 562 N N . ALA A 1 75 ? -3.993 -8.325 1.513 1.00 95.75 75 ALA A N 1
ATOM 563 C CA . ALA A 1 75 ? -4.645 -8.245 0.209 1.00 95.75 75 ALA A CA 1
ATOM 564 C C . ALA A 1 75 ? -4.193 -7.004 -0.579 1.00 95.75 75 ALA A C 1
ATOM 566 O O . ALA A 1 75 ? -3.856 -7.123 -1.756 1.00 95.75 75 ALA A O 1
ATOM 567 N N . LEU A 1 76 ? -4.106 -5.838 0.069 1.00 95.56 76 LEU A N 1
ATOM 568 C CA . LEU A 1 76 ? -3.587 -4.618 -0.547 1.00 95.56 76 LEU A CA 1
ATOM 569 C C . LEU A 1 76 ? -2.144 -4.801 -1.027 1.00 95.56 76 LEU A C 1
ATOM 571 O O . LEU A 1 76 ? -1.838 -4.427 -2.154 1.00 95.56 76 LEU A O 1
ATOM 575 N N . CYS A 1 77 ? -1.266 -5.405 -0.223 1.00 95.56 77 CYS A N 1
ATOM 576 C CA . CYS A 1 77 ? 0.112 -5.690 -0.631 1.00 95.56 77 CYS A CA 1
ATOM 577 C C . CYS A 1 77 ? 0.161 -6.575 -1.886 1.00 95.56 77 CYS A C 1
ATOM 579 O O . CYS A 1 77 ? 0.901 -6.268 -2.821 1.00 95.56 77 CYS A O 1
ATOM 581 N N . VAL A 1 78 ? -0.655 -7.633 -1.940 1.00 96.25 78 VAL A N 1
ATOM 582 C CA . VAL A 1 78 ? -0.757 -8.509 -3.121 1.00 96.25 78 VAL A CA 1
ATOM 583 C C . VAL A 1 78 ? -1.266 -7.737 -4.340 1.00 96.25 78 VAL A C 1
ATOM 585 O O . VAL A 1 78 ? -0.715 -7.881 -5.434 1.00 96.25 78 VAL A O 1
ATOM 588 N N . LEU A 1 79 ? -2.285 -6.892 -4.174 1.00 95.94 79 LEU A N 1
ATOM 589 C CA . LEU A 1 79 ? -2.814 -6.065 -5.258 1.00 95.94 79 LEU A CA 1
ATOM 590 C C . LEU A 1 79 ? -1.781 -5.055 -5.750 1.00 95.94 79 LEU A C 1
ATOM 592 O O . LEU A 1 79 ? -1.572 -4.949 -6.950 1.00 95.94 79 LEU A O 1
ATOM 596 N N . VAL A 1 80 ? -1.071 -4.370 -4.859 1.00 95.62 80 VAL A N 1
ATOM 597 C CA . VAL A 1 80 ? -0.018 -3.426 -5.246 1.00 95.62 80 VAL A CA 1
ATOM 598 C C . VAL A 1 80 ? 1.072 -4.139 -6.046 1.00 95.62 80 VAL A C 1
ATOM 600 O O . VAL A 1 80 ? 1.392 -3.705 -7.147 1.00 95.62 80 VAL A O 1
ATOM 603 N N . VAL A 1 81 ? 1.604 -5.261 -5.553 1.00 93.56 81 VAL A N 1
ATOM 604 C CA . VAL A 1 81 ? 2.672 -5.998 -6.253 1.00 93.56 81 VAL A CA 1
ATOM 605 C C . VAL A 1 81 ? 2.188 -6.564 -7.592 1.00 93.56 81 VAL A C 1
ATOM 607 O O . VAL A 1 81 ? 2.867 -6.426 -8.606 1.00 93.56 81 VAL A O 1
ATOM 610 N N . SER A 1 82 ? 1.005 -7.178 -7.635 1.00 92.44 82 SER A N 1
ATOM 611 C CA . SER A 1 82 ? 0.453 -7.683 -8.900 1.00 92.44 82 SER A CA 1
ATOM 612 C C . SER A 1 82 ? 0.146 -6.551 -9.885 1.00 92.44 82 SER A C 1
ATOM 614 O O . SER A 1 82 ? 0.420 -6.685 -11.075 1.00 92.44 82 SER A O 1
ATOM 616 N N . GLY A 1 83 ? -0.344 -5.412 -9.396 1.00 91.12 83 GLY A N 1
ATOM 617 C CA . GLY A 1 83 ? -0.648 -4.230 -10.196 1.00 91.12 83 GLY A CA 1
ATOM 618 C C . GLY A 1 83 ? 0.594 -3.593 -10.808 1.00 91.12 83 GLY A C 1
ATOM 619 O O . GLY A 1 83 ? 0.558 -3.197 -11.974 1.00 91.12 83 GLY A O 1
ATOM 620 N N . THR A 1 84 ? 1.716 -3.545 -10.083 1.00 90.81 84 THR A N 1
ATOM 621 C CA . THR A 1 84 ? 2.979 -3.024 -10.630 1.00 90.81 84 THR A CA 1
ATOM 622 C C . THR A 1 84 ? 3.559 -3.939 -11.706 1.00 90.81 84 THR A C 1
ATOM 624 O O . THR A 1 84 ? 4.011 -3.446 -12.740 1.00 90.81 84 THR A O 1
ATOM 627 N N . ILE A 1 85 ? 3.465 -5.262 -11.531 1.00 88.88 85 ILE A N 1
ATOM 628 C CA . ILE A 1 85 ? 3.863 -6.249 -12.549 1.00 88.88 85 ILE A CA 1
ATOM 629 C C . ILE A 1 85 ? 2.994 -6.111 -13.806 1.00 88.88 85 ILE A C 1
ATOM 631 O O . ILE A 1 85 ? 3.513 -6.022 -14.923 1.00 88.88 85 ILE A O 1
ATOM 635 N N . VAL A 1 86 ? 1.671 -6.051 -13.632 1.00 87.31 86 VAL A N 1
ATOM 636 C CA . VAL A 1 86 ? 0.713 -5.872 -14.731 1.00 87.31 86 VAL A CA 1
ATOM 637 C C . VAL A 1 86 ? 0.965 -4.553 -15.471 1.00 87.31 86 VAL A C 1
ATOM 639 O O . VAL A 1 86 ? 1.016 -4.539 -16.700 1.00 87.31 86 VAL A O 1
ATOM 642 N N . SER A 1 87 ? 1.201 -3.460 -14.743 1.00 85.06 87 SER A N 1
ATOM 643 C CA . SER A 1 87 ? 1.468 -2.140 -15.331 1.00 85.06 87 SER A CA 1
ATOM 644 C C . SER A 1 87 ? 2.781 -2.111 -16.114 1.00 85.06 87 SER A C 1
ATOM 646 O O . SER A 1 87 ? 2.811 -1.619 -17.241 1.00 85.06 87 SER A O 1
ATOM 648 N N . GLY A 1 88 ? 3.847 -2.721 -15.580 1.00 79.56 88 GLY A N 1
ATOM 649 C CA . GLY A 1 88 ? 5.137 -2.870 -16.272 1.00 79.56 88 GLY A CA 1
ATOM 650 C C . GLY A 1 88 ? 5.085 -3.756 -17.526 1.00 79.56 88 GLY A C 1
ATOM 651 O O . GLY A 1 88 ? 6.060 -3.844 -18.274 1.00 79.56 88 GLY A O 1
ATOM 652 N N . SER A 1 89 ? 3.944 -4.400 -17.770 1.00 75.69 89 SER A N 1
ATOM 653 C CA . SER A 1 89 ? 3.675 -5.233 -18.943 1.00 75.69 89 SER A CA 1
ATOM 654 C C . SER A 1 89 ? 2.798 -4.531 -19.981 1.00 75.69 89 SER A C 1
ATOM 656 O O . SER A 1 89 ? 2.513 -5.110 -21.027 1.00 75.69 89 SER A O 1
ATOM 658 N N . GLY A 1 90 ? 2.355 -3.293 -19.731 1.00 66.50 90 GLY A N 1
ATOM 659 C CA . GLY A 1 90 ? 1.504 -2.518 -20.638 1.00 66.50 90 GLY A CA 1
ATOM 660 C C . GLY A 1 90 ? 2.201 -2.096 -21.946 1.00 66.50 90 GLY A C 1
ATOM 661 O O . GLY A 1 90 ? 3.425 -2.186 -22.053 1.00 66.50 90 GLY A O 1
ATOM 662 N N . PRO A 1 91 ? 1.437 -1.667 -22.972 1.00 60.56 91 PRO A N 1
ATOM 663 C CA . PRO A 1 91 ? 1.968 -1.313 -24.295 1.00 60.56 91 PRO A CA 1
ATOM 664 C C . PRO A 1 91 ? 2.669 0.053 -24.348 1.00 60.56 91 PRO A C 1
ATOM 666 O O . PRO A 1 91 ? 3.329 0.340 -25.339 1.00 60.56 91 PRO A O 1
ATOM 669 N N . HIS A 1 92 ? 2.548 0.872 -23.297 1.00 65.19 92 HIS A N 1
ATOM 670 C CA . HIS A 1 92 ? 3.170 2.194 -23.189 1.00 65.19 92 HIS A CA 1
ATOM 671 C C . HIS A 1 92 ? 4.301 2.169 -22.149 1.00 65.19 92 HIS A C 1
ATOM 673 O O . HIS A 1 92 ? 4.084 2.569 -21.002 1.00 65.19 92 HIS A O 1
ATOM 679 N N . PRO A 1 93 ? 5.499 1.668 -22.493 1.00 59.84 93 PRO A N 1
ATOM 680 C CA . PRO A 1 93 ? 6.664 1.867 -21.646 1.00 59.84 93 PRO A CA 1
ATOM 681 C C . PRO A 1 93 ? 6.967 3.366 -21.533 1.00 59.84 93 PRO A C 1
ATOM 683 O O . PRO A 1 93 ? 6.800 4.113 -22.493 1.00 59.84 93 PRO A O 1
ATOM 686 N N . GLY A 1 94 ? 7.452 3.815 -20.374 1.00 60.97 94 GLY A N 1
ATOM 687 C CA . GLY A 1 94 ? 7.840 5.214 -20.135 1.00 60.97 94 GLY A CA 1
ATOM 688 C C . GLY A 1 94 ? 9.039 5.718 -20.962 1.00 60.97 94 GLY A C 1
ATOM 689 O O . GLY A 1 94 ? 9.637 6.722 -20.594 1.00 60.97 94 GLY A O 1
ATOM 690 N N . GLY A 1 95 ? 9.419 5.019 -22.037 1.00 62.59 95 GLY A N 1
ATOM 691 C CA . GLY A 1 95 ? 10.517 5.326 -22.955 1.00 62.59 95 GLY A CA 1
ATOM 692 C C . GLY A 1 95 ? 10.513 4.376 -24.163 1.00 62.59 95 GLY A C 1
ATOM 693 O O . GLY A 1 95 ? 9.882 3.321 -24.114 1.00 62.59 95 GLY A O 1
ATOM 694 N N . GLN A 1 96 ? 11.203 4.743 -25.249 1.00 57.38 96 GLN A N 1
ATOM 695 C CA . GLN A 1 96 ? 11.150 3.995 -26.519 1.00 57.38 96 GLN A CA 1
ATOM 696 C C . GLN A 1 96 ? 11.886 2.638 -26.492 1.00 57.38 96 GLN A C 1
ATOM 698 O O . GLN A 1 96 ? 11.488 1.741 -27.226 1.00 57.38 96 GLN A O 1
ATOM 703 N N . ASP A 1 97 ? 12.854 2.448 -25.584 1.00 62.12 97 ASP A N 1
ATOM 704 C CA . ASP A 1 97 ? 13.700 1.239 -25.488 1.00 62.12 97 ASP A CA 1
ATOM 705 C C . ASP A 1 97 ? 13.626 0.538 -24.114 1.00 62.12 97 ASP A C 1
ATOM 707 O O . ASP A 1 97 ? 14.626 0.066 -23.571 1.00 62.12 97 ASP A O 1
ATOM 711 N N . VAL A 1 98 ? 12.442 0.469 -23.497 1.00 61.59 98 VAL A N 1
ATOM 712 C CA . VAL A 1 98 ? 12.291 -0.184 -22.182 1.00 61.59 98 VAL A CA 1
ATOM 713 C C . VAL A 1 98 ? 11.847 -1.637 -22.338 1.00 61.59 98 VAL A C 1
ATOM 715 O O . VAL A 1 98 ? 10.835 -1.943 -22.973 1.00 61.59 98 VAL A O 1
ATOM 718 N N . ARG A 1 99 ? 12.585 -2.558 -21.705 1.00 64.38 99 ARG A N 1
ATOM 719 C CA . ARG A 1 99 ? 12.230 -3.983 -21.656 1.00 64.38 99 ARG A CA 1
ATOM 720 C C . ARG A 1 99 ? 10.898 -4.161 -20.922 1.00 64.38 99 ARG A C 1
ATOM 722 O O . ARG A 1 99 ? 10.731 -3.642 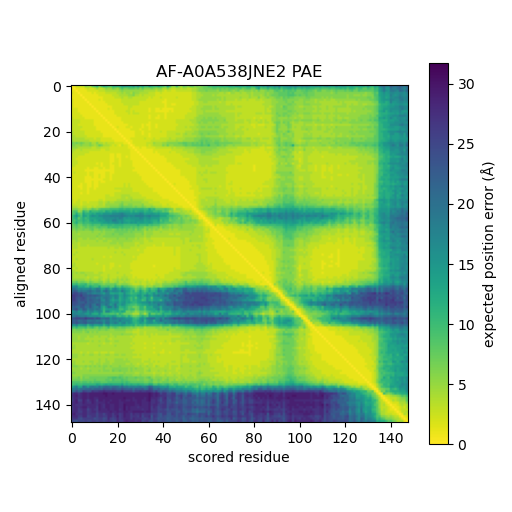-19.830 1.00 64.38 99 ARG A O 1
ATOM 729 N N . ARG A 1 100 ? 9.964 -4.922 -21.494 1.00 70.50 100 ARG A N 1
ATOM 730 C CA . ARG A 1 100 ? 8.654 -5.208 -20.881 1.00 70.50 100 ARG A CA 1
ATOM 731 C C . ARG A 1 100 ? 8.712 -6.474 -20.037 1.00 70.50 100 ARG A C 1
ATOM 733 O O . ARG A 1 100 ? 9.474 -7.394 -20.343 1.00 70.50 100 ARG A O 1
ATOM 740 N N . LEU A 1 101 ? 7.877 -6.535 -19.004 1.00 77.50 101 LEU A N 1
ATOM 741 C CA . LEU A 1 101 ? 7.581 -7.804 -18.349 1.00 77.50 101 LEU A CA 1
ATOM 742 C C . LEU A 1 101 ? 6.605 -8.596 -19.229 1.00 77.50 101 LEU A C 1
ATOM 744 O O . LEU A 1 101 ? 5.643 -8.054 -19.772 1.00 77.50 101 LEU A O 1
ATOM 748 N N . THR A 1 102 ? 6.875 -9.884 -19.417 1.00 72.69 102 THR A N 1
ATOM 749 C CA . THR A 1 102 ? 5.926 -10.809 -20.042 1.00 72.69 102 THR A CA 1
ATOM 750 C C . THR A 1 102 ? 4.889 -11.214 -19.011 1.00 72.69 102 THR A C 1
ATOM 752 O O . THR A 1 102 ? 5.224 -11.855 -18.016 1.00 72.69 102 THR A O 1
ATOM 755 N N . VAL A 1 103 ? 3.633 -10.858 -19.260 1.00 67.94 103 VAL A N 1
ATOM 756 C CA . VAL A 1 103 ? 2.496 -11.233 -18.417 1.00 67.94 103 VAL A CA 1
ATOM 757 C C . VAL A 1 103 ? 1.451 -11.959 -19.257 1.00 67.94 103 VAL A C 1
ATOM 759 O O . VAL A 1 103 ? 1.230 -11.629 -20.421 1.00 67.94 103 VAL A O 1
ATOM 762 N N . PHE A 1 104 ? 0.823 -12.971 -18.658 1.00 69.94 104 PHE A N 1
ATOM 763 C CA . PHE A 1 104 ? -0.277 -13.725 -19.254 1.00 69.94 104 PHE A CA 1
ATOM 764 C C . PHE A 1 104 ? -1.509 -12.824 -19.430 1.00 69.94 104 PHE A C 1
ATOM 766 O O . PHE A 1 104 ? -1.834 -12.054 -18.526 1.00 69.94 104 PHE A O 1
ATOM 773 N N . GLY A 1 105 ? -2.215 -12.933 -20.562 1.00 69.19 105 GLY A N 1
ATOM 774 C CA . GLY A 1 105 ? -3.373 -12.079 -20.881 1.00 69.19 105 GLY A CA 1
ATOM 775 C C . GLY A 1 105 ? -4.450 -12.053 -19.786 1.00 69.19 105 GLY A C 1
ATOM 776 O O . GLY A 1 105 ? -5.030 -11.004 -19.507 1.00 69.19 105 GLY A O 1
ATOM 777 N N . ASP A 1 106 ? -4.627 -13.169 -19.078 1.00 83.31 106 ASP A N 1
ATOM 778 C CA . ASP A 1 106 ? -5.619 -13.305 -18.009 1.00 83.31 106 ASP A CA 1
ATOM 779 C C . ASP A 1 106 ? -5.264 -12.521 -16.736 1.00 83.31 106 ASP A C 1
ATOM 781 O O . ASP A 1 106 ? -6.147 -12.192 -15.942 1.00 83.31 106 ASP A O 1
ATOM 785 N N . ALA A 1 107 ? -3.990 -12.184 -16.513 1.00 85.69 107 ALA A N 1
ATOM 786 C CA . ALA A 1 107 ? -3.564 -11.526 -15.279 1.00 85.69 107 ALA A CA 1
ATOM 787 C C . ALA A 1 107 ? -4.127 -10.103 -1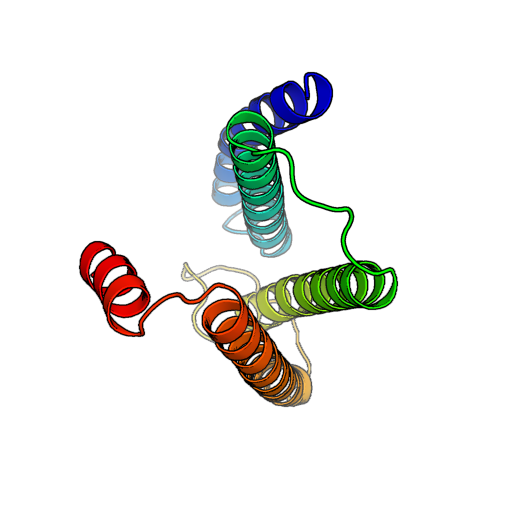5.154 1.00 85.69 107 ALA A C 1
ATOM 789 O O . ALA A 1 107 ? -4.539 -9.712 -14.065 1.00 85.69 107 ALA A O 1
ATOM 790 N N . ILE A 1 108 ? -4.205 -9.351 -16.262 1.00 87.25 108 ILE A N 1
ATOM 791 C CA . ILE A 1 108 ? -4.853 -8.027 -16.287 1.00 87.25 108 ILE A CA 1
ATOM 792 C C . ILE A 1 108 ? -6.328 -8.170 -15.907 1.00 87.25 108 ILE A C 1
ATOM 794 O O . ILE A 1 108 ? -6.817 -7.454 -15.033 1.00 87.25 108 ILE A O 1
ATOM 798 N N . TYR A 1 109 ? -7.023 -9.121 -16.535 1.00 89.12 109 TYR A N 1
ATOM 799 C CA . TYR A 1 109 ? -8.442 -9.373 -16.300 1.00 89.12 109 TYR A CA 1
ATOM 800 C C . TYR A 1 109 ? -8.727 -9.689 -14.825 1.00 89.12 109 TYR A C 1
ATOM 802 O O . TYR A 1 109 ? -9.605 -9.077 -14.208 1.00 89.12 109 TYR A O 1
ATOM 810 N N . TRP A 1 110 ? -7.955 -10.604 -14.235 1.00 92.62 110 TRP A N 1
ATOM 811 C CA . TRP A 1 110 ? -8.109 -10.972 -12.829 1.00 92.62 110 TRP A CA 1
ATOM 812 C C . TRP A 1 110 ? -7.708 -9.850 -11.879 1.00 92.62 110 TRP A C 1
ATOM 814 O O . TRP A 1 110 ? -8.426 -9.604 -10.909 1.00 92.62 110 TRP A O 1
ATOM 824 N N . HIS A 1 111 ? -6.619 -9.136 -12.168 1.00 92.19 111 HIS A N 1
ATOM 825 C CA . HIS A 1 111 ? -6.160 -8.027 -11.339 1.00 92.19 111 HIS A CA 1
ATOM 826 C C . HIS A 1 111 ? -7.206 -6.907 -11.274 1.00 92.19 111 HIS A C 1
ATOM 828 O O . HIS A 1 111 ? -7.568 -6.480 -10.182 1.00 92.19 111 HIS A O 1
ATOM 834 N N . VAL A 1 112 ? -7.766 -6.482 -12.413 1.00 92.44 112 VAL A N 1
ATOM 835 C CA . VAL A 1 112 ? -8.798 -5.429 -12.450 1.00 92.44 112 VAL A CA 1
ATOM 836 C C . VAL A 1 112 ? -10.016 -5.817 -11.610 1.00 92.44 112 VAL A C 1
ATOM 838 O O . VAL A 1 112 ? -10.494 -5.016 -10.804 1.00 92.44 112 VAL A O 1
ATOM 841 N N . ARG A 1 113 ? -10.503 -7.056 -11.744 1.00 95.06 113 ARG A N 1
ATOM 842 C CA . ARG A 1 113 ? -11.664 -7.538 -10.976 1.00 95.06 113 ARG A CA 1
ATOM 843 C C . ARG A 1 113 ? -11.356 -7.648 -9.486 1.00 95.06 113 ARG A C 1
ATOM 845 O O . ARG A 1 113 ? -12.177 -7.228 -8.673 1.00 95.06 113 ARG A O 1
ATOM 852 N N . ALA A 1 114 ? -10.185 -8.169 -9.125 1.00 96.12 114 ALA A N 1
ATOM 853 C CA . ALA A 1 114 ? -9.755 -8.266 -7.734 1.00 96.12 114 ALA A CA 1
ATOM 854 C C . ALA A 1 114 ? -9.630 -6.876 -7.088 1.00 96.12 114 ALA A C 1
ATOM 856 O O . ALA A 1 114 ? -10.145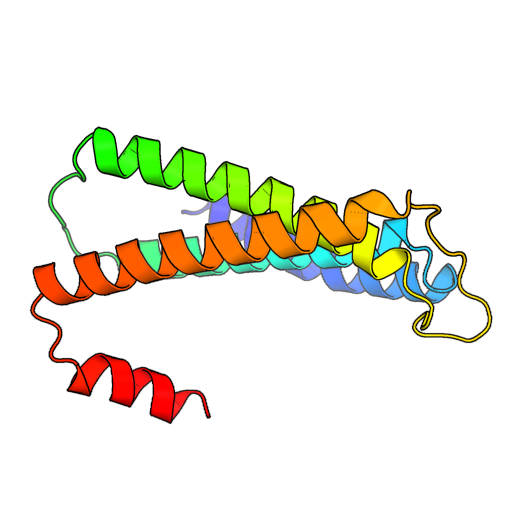 -6.663 -5.990 1.00 96.12 114 ALA A O 1
ATOM 857 N N . THR A 1 115 ? -9.037 -5.912 -7.797 1.00 95.50 115 THR A N 1
ATOM 858 C CA . THR A 1 115 ? -8.920 -4.518 -7.351 1.00 95.50 115 THR A CA 1
ATOM 859 C C . THR A 1 115 ? -10.290 -3.856 -7.198 1.00 95.50 115 THR A C 1
ATOM 861 O O . THR A 1 115 ? -10.528 -3.188 -6.192 1.00 95.50 115 THR A O 1
ATOM 864 N N . ALA A 1 116 ? -11.224 -4.079 -8.129 1.00 96.25 116 ALA A N 1
ATOM 865 C CA . ALA A 1 116 ? -12.586 -3.553 -8.027 1.00 96.25 116 ALA A CA 1
ATOM 866 C C . ALA A 1 116 ? -13.335 -4.116 -6.806 1.00 96.25 116 ALA A C 1
ATOM 868 O O . ALA A 1 116 ? -13.920 -3.354 -6.037 1.00 96.25 116 ALA A O 1
ATOM 869 N N . VAL A 1 117 ? -13.276 -5.436 -6.588 1.00 97.62 117 VAL A N 1
ATOM 870 C CA . VAL A 1 117 ? -13.896 -6.085 -5.420 1.00 97.62 117 VAL A CA 1
ATOM 871 C C . VAL A 1 117 ? -13.289 -5.556 -4.123 1.00 97.62 117 VAL A C 1
ATOM 873 O O . VAL A 1 117 ? -14.028 -5.167 -3.218 1.00 97.62 117 VAL A O 1
ATOM 876 N N . PHE A 1 118 ? -11.959 -5.484 -4.040 1.00 96.19 118 PHE A N 1
ATOM 877 C CA . PHE A 1 118 ? -11.274 -4.925 -2.878 1.00 96.19 118 PHE A CA 1
ATOM 878 C C . PHE A 1 118 ? -11.700 -3.477 -2.614 1.00 96.19 118 PHE A C 1
ATOM 880 O O . PHE A 1 118 ? -12.050 -3.144 -1.484 1.00 96.19 118 PHE A O 1
ATOM 887 N N . GLY A 1 119 ? -11.736 -2.636 -3.652 1.00 93.56 119 GLY A N 1
ATOM 888 C CA . GLY A 1 119 ? -12.154 -1.239 -3.550 1.00 93.56 119 GLY A CA 1
ATOM 889 C C . GLY A 1 119 ? -13.587 -1.085 -3.040 1.00 93.56 119 GLY A C 1
ATOM 890 O O . GLY A 1 119 ? -13.825 -0.300 -2.125 1.00 93.56 119 GLY A O 1
ATOM 891 N N . ILE A 1 120 ? -14.531 -1.876 -3.560 1.00 96.50 120 ILE A N 1
ATOM 892 C CA . ILE A 1 120 ? -15.933 -1.868 -3.110 1.00 96.50 120 ILE A CA 1
ATOM 893 C C . ILE A 1 120 ? -16.038 -2.271 -1.634 1.00 96.50 120 ILE A C 1
ATOM 895 O O . ILE A 1 120 ? -16.702 -1.587 -0.853 1.00 96.50 120 ILE A O 1
ATOM 899 N N . LEU A 1 121 ? -15.367 -3.355 -1.232 1.00 95.06 121 LEU A N 1
ATOM 900 C CA . LEU A 1 121 ? -15.376 -3.820 0.158 1.00 95.06 121 LEU A CA 1
ATOM 901 C C . LEU A 1 121 ? -14.742 -2.789 1.098 1.00 95.06 121 LEU A C 1
ATOM 903 O O . LEU A 1 121 ? -15.303 -2.484 2.152 1.00 95.06 121 LEU A O 1
ATOM 907 N N . PHE A 1 122 ? -13.608 -2.213 0.701 1.00 90.25 122 PHE A N 1
ATOM 908 C CA . PHE A 1 122 ? -12.908 -1.190 1.470 1.00 90.25 122 PHE A CA 1
ATOM 909 C C . PHE A 1 122 ? -13.764 0.071 1.647 1.00 90.25 122 PHE A C 1
ATOM 911 O O . PHE A 1 122 ? -13.912 0.558 2.768 1.00 90.25 122 PHE A O 1
ATOM 918 N N . LEU A 1 123 ? -14.408 0.551 0.578 1.00 92.12 123 LEU A N 1
ATOM 919 C CA . LEU A 1 123 ? -15.357 1.665 0.644 1.00 92.12 123 LEU A CA 1
ATOM 920 C C . LEU A 1 123 ? -16.541 1.353 1.565 1.00 92.12 123 LEU A C 1
ATOM 922 O O . LEU A 1 123 ? -16.922 2.199 2.373 1.00 92.12 123 LEU A O 1
ATOM 926 N N . GLY A 1 124 ? -17.091 0.137 1.499 1.00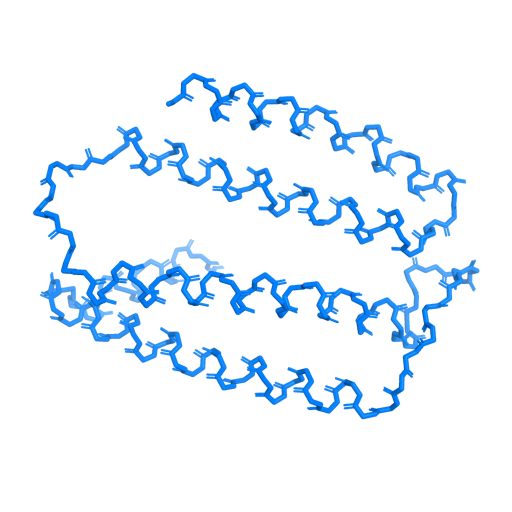 92.31 124 GLY A N 1
ATOM 927 C CA . GLY A 1 124 ? -18.155 -0.305 2.402 1.00 92.31 124 GLY A CA 1
ATOM 928 C C . GLY A 1 124 ? -17.744 -0.219 3.875 1.00 92.31 124 GLY A C 1
ATOM 929 O O . GLY A 1 124 ? -18.494 0.317 4.696 1.00 92.31 124 GLY A O 1
ATOM 930 N N . VAL A 1 125 ? -16.528 -0.666 4.204 1.00 87.94 125 VAL A N 1
ATOM 931 C CA . VAL A 1 125 ? -15.962 -0.564 5.559 1.00 87.94 125 VAL A CA 1
ATOM 932 C C . VAL A 1 125 ? -15.749 0.894 5.974 1.00 87.94 125 VAL A C 1
ATOM 934 O O . VAL A 1 125 ? -16.088 1.248 7.104 1.00 87.94 125 VAL A O 1
ATOM 937 N N . LEU A 1 126 ? -15.244 1.757 5.085 1.00 86.12 126 LEU A N 1
ATOM 938 C CA . LEU A 1 126 ? -15.061 3.185 5.374 1.00 86.12 126 LEU A CA 1
ATOM 939 C C . LEU A 1 126 ? -16.390 3.894 5.653 1.00 86.12 126 LEU A C 1
ATOM 941 O O . LEU A 1 126 ? -16.496 4.630 6.634 1.00 86.12 126 LEU A O 1
ATOM 945 N N . VAL A 1 127 ? -17.413 3.645 4.833 1.00 88.50 127 VAL A N 1
ATOM 946 C CA . VAL A 1 127 ? -18.757 4.209 5.028 1.00 88.50 127 VAL A CA 1
ATOM 947 C C . VAL A 1 127 ? -19.358 3.720 6.341 1.00 88.50 127 VAL A C 1
ATOM 949 O O . VAL A 1 127 ? -19.918 4.516 7.098 1.00 88.50 127 VAL A O 1
ATOM 952 N N . TRP A 1 128 ? -19.226 2.427 6.642 1.00 87.50 128 TRP A N 1
ATOM 953 C CA . TRP A 1 128 ? -19.672 1.874 7.916 1.00 87.50 128 TRP A CA 1
ATOM 954 C C . TRP A 1 128 ? -18.951 2.537 9.098 1.00 87.50 128 TRP A C 1
ATOM 956 O O . TRP A 1 128 ? -19.608 3.013 10.022 1.00 87.50 128 TRP A O 1
ATOM 966 N N . ALA A 1 129 ? -17.623 2.663 9.046 1.00 83.56 129 ALA A N 1
ATOM 967 C CA . ALA A 1 129 ? -16.833 3.292 10.103 1.00 83.56 129 ALA A CA 1
ATOM 968 C C . ALA A 1 129 ? -17.172 4.783 10.293 1.00 83.56 129 ALA A C 1
ATOM 970 O O . ALA A 1 129 ? -17.274 5.245 11.431 1.00 83.56 129 ALA A O 1
ATOM 971 N N . ALA A 1 130 ? -17.388 5.528 9.204 1.00 82.31 130 ALA A N 1
ATOM 972 C CA . ALA A 1 130 ? -17.793 6.933 9.249 1.00 82.31 130 ALA A CA 1
ATOM 973 C C . ALA A 1 130 ? -19.162 7.108 9.927 1.00 82.31 130 ALA A C 1
ATOM 975 O O . ALA A 1 130 ? -19.315 7.965 10.798 1.00 82.31 130 ALA A O 1
ATOM 976 N N . ARG A 1 131 ? -20.129 6.237 9.599 1.00 84.50 131 ARG A N 1
ATOM 977 C CA . ARG A 1 131 ? -21.453 6.221 10.244 1.00 84.50 131 ARG A CA 1
ATOM 978 C C . ARG A 1 131 ? -21.362 5.934 11.742 1.00 84.50 131 ARG A C 1
ATOM 980 O O . ARG A 1 131 ? -22.040 6.596 12.518 1.00 84.50 131 ARG A O 1
ATOM 987 N N . GLN A 1 132 ? -20.500 5.002 12.152 1.00 80.31 132 GLN A N 1
ATOM 988 C CA . GLN A 1 132 ? -20.310 4.664 13.570 1.00 80.31 132 GLN A CA 1
ATOM 989 C C . GLN A 1 132 ? -19.614 5.776 14.367 1.00 80.31 132 GLN A C 1
ATOM 991 O O . GLN A 1 132 ? -19.854 5.924 15.562 1.00 80.31 132 GLN A O 1
ATOM 996 N N . ARG A 1 133 ? -18.753 6.574 13.723 1.00 71.25 133 ARG A N 1
ATOM 997 C CA . ARG A 1 133 ? -18.069 7.720 14.351 1.00 71.25 133 ARG A CA 1
ATOM 998 C C . ARG A 1 133 ? -18.903 9.002 14.374 1.00 71.25 133 ARG A C 1
ATOM 1000 O O . ARG A 1 133 ? -18.406 10.022 14.843 1.00 71.25 133 ARG A O 1
ATOM 1007 N N . GLY A 1 134 ? -20.139 8.966 13.872 1.00 60.88 134 GLY A N 1
ATOM 1008 C CA . GLY A 1 134 ? -21.005 10.143 13.799 1.00 60.88 134 GLY A CA 1
ATOM 1009 C C . GLY A 1 134 ? -20.482 11.226 12.855 1.00 60.88 134 GLY A C 1
ATOM 1010 O O . GLY A 1 134 ? -20.909 12.372 12.959 1.00 60.88 134 GLY A O 1
ATOM 1011 N N . TRP A 1 135 ? -19.564 10.888 11.941 1.00 56.56 135 TRP A N 1
ATOM 1012 C CA . TRP A 1 135 ? -19.129 11.813 10.902 1.00 56.56 135 TRP A CA 1
ATOM 1013 C C . TRP A 1 135 ? -20.325 12.084 9.995 1.00 56.56 135 TRP A C 1
ATOM 1015 O O . TRP A 1 135 ? -20.787 11.201 9.265 1.00 56.56 135 TRP A O 1
ATOM 1025 N N . ALA A 1 136 ? -20.863 13.301 10.065 1.00 58.19 136 ALA A N 1
ATOM 1026 C CA . ALA A 1 136 ? -21.867 13.732 9.113 1.00 58.19 136 ALA A CA 1
ATOM 1027 C C . ALA A 1 136 ? -21.229 13.680 7.721 1.00 58.19 136 ALA A C 1
ATOM 1029 O O . ALA A 1 136 ? -20.083 14.084 7.544 1.00 58.19 136 ALA A O 1
ATOM 1030 N N . LEU A 1 137 ? -21.972 13.217 6.713 1.00 56.47 137 LEU A N 1
ATOM 1031 C CA . LEU A 1 137 ? -21.532 13.152 5.309 1.00 56.47 137 LEU A CA 1
ATOM 1032 C C . LEU A 1 137 ? -20.860 14.465 4.829 1.00 56.47 137 LEU A C 1
ATOM 1034 O O . LEU A 1 137 ? -20.014 14.446 3.943 1.00 56.47 137 LEU A O 1
ATOM 1038 N N . ARG A 1 138 ? -21.213 15.591 5.466 1.00 53.50 138 ARG A N 1
ATOM 1039 C CA . ARG A 1 138 ? -20.627 16.928 5.312 1.00 53.50 138 ARG A CA 1
ATOM 1040 C C . ARG A 1 138 ? -19.123 16.999 5.598 1.00 53.50 138 ARG A C 1
ATOM 1042 O O . ARG A 1 138 ? -18.418 17.626 4.818 1.00 53.50 138 ARG A O 1
ATOM 1049 N N . ASP A 1 139 ? -18.623 16.332 6.636 1.00 50.72 139 ASP A N 1
ATOM 1050 C CA . ASP A 1 139 ? -17.204 16.399 7.022 1.00 50.72 139 ASP A CA 1
ATOM 1051 C C . ASP A 1 139 ? -16.334 15.558 6.076 1.00 50.72 139 ASP A C 1
ATOM 1053 O O . ASP A 1 139 ? -15.227 15.948 5.712 1.00 50.72 139 ASP A O 1
ATOM 1057 N N . ALA A 1 140 ? -16.872 14.434 5.593 1.00 53.44 140 ALA A N 1
ATOM 1058 C CA . ALA A 1 140 ? -16.220 13.596 4.588 1.00 53.44 140 ALA A CA 1
ATOM 1059 C C . ALA A 1 140 ? -16.147 14.287 3.213 1.00 53.44 140 ALA A C 1
ATOM 1061 O O . ALA A 1 140 ? -15.123 14.203 2.539 1.00 53.44 140 ALA A O 1
ATOM 1062 N N . VAL A 1 141 ? -17.205 15.008 2.818 1.00 57.09 141 VAL A N 1
ATOM 1063 C CA . VAL A 1 141 ? -17.222 15.831 1.595 1.00 57.09 141 VAL A CA 1
ATOM 1064 C C . VAL A 1 141 ? -16.309 17.055 1.733 1.00 57.09 141 VAL A C 1
ATOM 1066 O O . VAL A 1 141 ? -15.652 17.415 0.763 1.00 57.09 141 VAL A O 1
ATOM 1069 N N . ALA A 1 142 ? -16.194 17.654 2.923 1.00 53.28 142 ALA A N 1
ATOM 1070 C CA . ALA A 1 142 ? -15.276 18.768 3.169 1.00 53.28 142 ALA A CA 1
ATOM 1071 C C . ALA A 1 142 ? -13.799 18.356 3.036 1.00 53.28 142 ALA A C 1
ATOM 1073 O O . ALA A 1 142 ? -13.009 19.093 2.455 1.00 53.28 142 ALA A O 1
ATOM 1074 N N . VAL A 1 143 ? -13.431 17.158 3.505 1.00 54.22 143 VAL A N 1
ATOM 1075 C CA . VAL A 1 143 ? -12.071 16.615 3.323 1.00 54.22 143 VAL A CA 1
ATOM 1076 C C . VAL A 1 143 ? -11.799 16.262 1.857 1.00 54.22 143 VAL A C 1
ATOM 1078 O O . VAL A 1 143 ? -10.703 16.515 1.367 1.00 54.22 143 VAL A O 1
ATOM 1081 N N . LEU A 1 144 ? -12.793 15.736 1.133 1.00 52.66 144 LEU A N 1
ATOM 1082 C CA . LEU A 1 144 ? -12.680 15.462 -0.305 1.00 52.66 144 LEU A CA 1
ATOM 1083 C C . LEU A 1 144 ? -12.574 16.747 -1.142 1.00 52.66 144 LEU A C 1
ATOM 1085 O O . LEU A 1 144 ? -11.806 16.780 -2.096 1.00 52.66 144 LEU A O 1
ATOM 1089 N N . GLY A 1 145 ? -13.290 17.808 -0.761 1.00 51.72 145 GLY A N 1
ATOM 1090 C CA . GLY A 1 145 ? -13.219 19.124 -1.405 1.00 51.72 145 GLY A CA 1
ATOM 1091 C C . GLY A 1 145 ? -11.942 19.916 -1.103 1.00 51.72 145 GLY A C 1
ATOM 1092 O O . GLY A 1 145 ? -11.667 20.883 -1.795 1.00 51.72 145 GLY A O 1
ATOM 1093 N N . LEU A 1 146 ? -11.159 19.516 -0.097 1.00 48.38 146 LEU A N 1
ATOM 1094 C CA . LEU A 1 146 ? -9.828 20.073 0.191 1.00 48.38 146 LEU A CA 1
ATOM 1095 C C . LEU A 1 146 ? -8.702 19.374 -0.593 1.00 48.38 146 LEU A C 1
ATOM 1097 O O . LEU A 1 146 ? -7.564 19.835 -0.564 1.00 48.38 146 LEU A O 1
ATOM 1101 N N . LEU A 1 147 ? -9.007 18.251 -1.250 1.00 43.06 147 LEU A N 1
ATOM 1102 C CA . LEU A 1 147 ? -8.059 17.411 -1.990 1.00 43.06 147 LEU A CA 1
ATOM 1103 C C . LEU A 1 147 ? -8.216 17.510 -3.521 1.00 43.06 147 LEU A C 1
ATOM 1105 O O . LEU A 1 147 ? -7.474 16.836 -4.237 1.00 43.06 147 LEU A O 1
ATOM 1109 N N . VAL A 1 148 ? -9.157 18.328 -4.007 1.00 39.91 148 VAL A N 1
ATOM 1110 C CA . VAL A 1 148 ? -9.385 18.672 -5.426 1.00 39.91 148 VAL A CA 1
ATOM 1111 C C . VAL A 1 148 ? -9.115 20.157 -5.612 1.00 39.91 148 VAL A C 1
ATOM 1113 O O . VAL A 1 148 ? -8.463 20.502 -6.619 1.00 39.91 148 VAL A O 1
#

Secondary structure (DSSP, 8-state):
-HHHHHHHHHHHHHHHHHHHHHHHTTT-HHHHHHHHHHHHHHHHHHHHHHHHHT----PPPPHHHHHHHHHHHHHHHHHHHHHHHHHTTSS--SSTTPPPPP--HHHHHHHHHHHHHHHHHHHHHHHHHHHHTT--HHHHHHHHHT--

Radius of gyration: 18.85 Å; Cα contacts (8 Å, |Δi|>4): 75; chains: 1; bounding box: 43×34×50 Å

Sequence (148 aa):
MRWLAWGTFVGTLAQAPLGAITVYYHLNPWLVISHLLLSLVVLGAGVLLVSEVFARPTPAAPALVRWGSLVALAALCVLVVSGTIVSGSGPHPGGQDVRRLTVFGDAIYWHVRATAVFGILFLGVLVWAARQRGWALRDAVAVLGLLV

Mean predicted aligned error: 8.24 Å

Solvent-accessible surface area (backbone atoms only — not comparable to full-atom values): 8439 Å² total; per-residue (Å²): 108,74,68,51,52,50,48,28,52,53,46,54,62,50,44,58,61,46,50,53,50,20,58,75,55,55,51,37,50,69,43,48,47,51,44,52,52,50,50,52,50,28,50,51,40,45,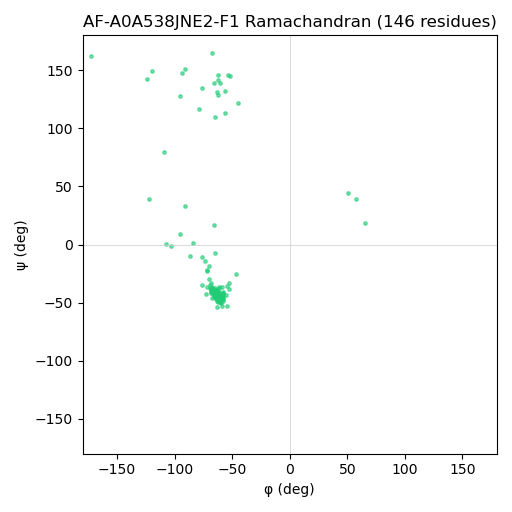53,50,52,52,49,63,74,70,55,68,98,66,83,82,73,56,69,68,59,55,53,51,51,52,53,52,50,53,52,48,52,52,49,53,56,52,48,49,53,49,57,47,38,48,96,76,55,101,50,98,81,44,68,67,49,92,71,64,79,63,54,56,58,51,49,55,52,51,51,50,54,51,49,53,53,52,49,51,52,50,54,51,51,36,58,75,68,65,53,51,72,64,59,61,50,51,56,53,64,73,76,109

Foldseek 3Di:
DVVLVVLLVVLVVVLVVLVVVCVVVVNALVSVLVSVVSVVVSVVSVVVVVCVVPPDDDPDDPPVVVVVVVVLVVLVVVLSSLVSLVVQQDPDDPDDDYDGRDDDPCSVVVSVVSVVVSVVVVVVVVVVVCVVVVPDVVVVVVVVVVVD

Nearest PDB structures (foldseek):
  1ea8-assembly1_A  TM=2.815E-01  e=5.093E+00  Homo sapiens
  6l7e-assembly1_B  TM=2.416E-01  e=8.815E+00  Photorhabdus luminescens